Protein AF-A0AA41DRS5-F1 (afdb_monomer_lite)

Secondary structure (DSSP, 8-state):
------------------SSHHHHHHHHHHHHHHHHHHTSPP---HHHHHHHHHHHHHHHHHTTS-HHHHHHHHHHHHHHHHHH---HHHHHHHHHHHHHHHHHHTT-TTPPPHHHHHHHHHHHHHHHGGGTPPP----S--

Structure (mmCIF, N/CA/C/O backbone):
data_AF-A0AA41DRS5-F1
#
_entry.id   AF-A0AA41DRS5-F1
#
loop_
_atom_site.group_PDB
_atom_site.id
_atom_site.type_symbol
_atom_site.label_atom_id
_atom_site.label_alt_id
_atom_site.label_comp_id
_atom_site.label_asym_id
_atom_site.label_entity_id
_atom_site.label_seq_id
_atom_site.pdbx_PDB_ins_code
_atom_site.Cartn_x
_atom_site.Cartn_y
_atom_site.Cartn_z
_atom_site.occupancy
_atom_site.B_iso_or_equiv
_atom_site.auth_seq_id
_atom_site.auth_comp_id
_atom_site.auth_asym_id
_atom_site.auth_atom_id
_atom_site.pdbx_PDB_model_num
ATOM 1 N N . MET A 1 1 ? 96.024 -4.939 -42.850 1.00 44.34 1 MET A N 1
ATOM 2 C CA . MET A 1 1 ? 95.623 -4.493 -41.503 1.00 44.34 1 MET A CA 1
ATOM 3 C C . MET A 1 1 ? 94.930 -3.164 -41.690 1.00 44.34 1 MET A C 1
ATOM 5 O O . MET A 1 1 ? 95.529 -2.324 -42.338 1.00 44.34 1 MET A O 1
ATOM 9 N N . ASP A 1 2 ? 93.652 -3.075 -41.318 1.00 39.84 2 ASP A N 1
ATOM 10 C CA . ASP A 1 2 ? 93.024 -1.937 -40.624 1.00 39.84 2 ASP A CA 1
ATOM 11 C C . ASP A 1 2 ? 91.495 -2.101 -40.606 1.00 39.84 2 ASP A C 1
ATOM 13 O O . ASP A 1 2 ? 90.881 -2.693 -41.492 1.00 39.84 2 ASP A O 1
ATOM 17 N N . THR A 1 3 ? 90.928 -1.697 -39.476 1.00 41.34 3 THR A N 1
ATOM 18 C CA . THR A 1 3 ? 89.661 -2.106 -38.855 1.00 41.34 3 THR A CA 1
ATOM 19 C C . THR A 1 3 ? 88.416 -1.314 -39.300 1.00 41.34 3 THR A C 1
ATOM 21 O O . THR A 1 3 ? 88.515 -0.211 -39.821 1.00 41.34 3 THR A O 1
ATOM 24 N N . ALA A 1 4 ? 87.236 -1.904 -39.050 1.00 44.78 4 ALA A N 1
ATOM 25 C CA . ALA A 1 4 ? 85.867 -1.463 -39.388 1.00 44.78 4 ALA A CA 1
ATOM 26 C C . ALA A 1 4 ? 85.415 -0.101 -38.775 1.00 44.78 4 ALA A C 1
ATOM 28 O O . ALA A 1 4 ? 86.123 0.445 -37.931 1.00 44.78 4 ALA A O 1
ATOM 29 N N . PRO A 1 5 ? 84.207 0.427 -39.110 1.00 44.94 5 PRO A N 1
ATOM 30 C CA . PRO A 1 5 ? 83.005 -0.064 -38.419 1.00 44.94 5 PRO A CA 1
ATOM 31 C C . PRO A 1 5 ? 81.741 -0.230 -39.287 1.00 44.94 5 PRO A C 1
ATOM 33 O O . PRO A 1 5 ? 81.459 0.515 -40.223 1.00 44.94 5 PRO A O 1
ATOM 36 N N . ALA A 1 6 ? 80.930 -1.211 -38.892 1.00 51.44 6 ALA A N 1
ATOM 37 C CA . ALA A 1 6 ? 79.580 -1.449 -39.383 1.00 51.44 6 ALA A CA 1
ATOM 38 C C . ALA A 1 6 ? 78.603 -0.391 -38.842 1.00 51.44 6 ALA A C 1
ATOM 40 O O . ALA A 1 6 ? 78.472 -0.234 -37.627 1.00 51.44 6 ALA A O 1
ATOM 41 N N . SER A 1 7 ? 77.864 0.282 -39.728 1.00 43.84 7 SER A N 1
ATOM 42 C CA . SER A 1 7 ? 76.748 1.142 -39.324 1.00 43.84 7 SER A CA 1
ATOM 43 C C . SER A 1 7 ? 75.435 0.363 -39.402 1.00 43.84 7 SER A C 1
ATOM 45 O O . SER A 1 7 ? 75.027 -0.119 -40.458 1.00 43.84 7 SER A O 1
ATOM 47 N N . LYS A 1 8 ? 74.811 0.175 -38.238 1.00 42.66 8 LYS A N 1
ATOM 48 C CA . LYS A 1 8 ? 73.597 -0.620 -38.029 1.00 42.66 8 LYS A CA 1
ATOM 49 C C . LYS A 1 8 ? 72.377 0.140 -38.555 1.00 42.66 8 LYS A C 1
ATOM 51 O O . LYS A 1 8 ? 72.034 1.196 -38.030 1.00 42.66 8 LYS A O 1
ATOM 56 N N . ALA A 1 9 ? 71.674 -0.424 -39.535 1.00 49.97 9 ALA A N 1
ATOM 57 C CA . ALA A 1 9 ? 70.337 0.037 -39.896 1.00 49.97 9 ALA A CA 1
ATOM 58 C C . ALA A 1 9 ? 69.364 -0.284 -38.747 1.00 49.97 9 ALA A C 1
ATOM 60 O O . ALA A 1 9 ? 69.111 -1.448 -38.437 1.00 49.97 9 ALA A O 1
ATOM 61 N N . ALA A 1 10 ? 68.837 0.745 -38.086 1.00 55.62 10 ALA A N 1
ATOM 62 C CA . ALA A 1 10 ? 67.839 0.574 -37.036 1.00 55.62 10 ALA A CA 1
ATOM 63 C C . ALA A 1 10 ? 66.462 0.239 -37.650 1.00 55.62 10 ALA A C 1
ATOM 65 O O . ALA A 1 10 ? 65.991 0.982 -38.519 1.00 55.62 10 ALA A O 1
ATOM 66 N N . PRO A 1 11 ? 65.763 -0.821 -37.202 1.00 48.53 11 PRO A N 1
ATOM 67 C CA . PRO A 1 11 ? 64.403 -1.080 -37.648 1.00 48.53 11 PRO A CA 1
ATOM 68 C C . PRO A 1 11 ? 63.444 -0.094 -36.971 1.00 48.53 11 PRO A C 1
ATOM 70 O O . PRO A 1 11 ? 63.299 -0.071 -35.747 1.00 48.53 11 PRO A O 1
ATOM 73 N N . ARG A 1 12 ? 62.748 0.720 -37.771 1.00 57.53 12 ARG A N 1
ATOM 74 C CA . ARG A 1 12 ? 61.656 1.576 -37.289 1.00 57.53 12 ARG A CA 1
ATOM 75 C C . ARG A 1 12 ? 60.470 0.698 -36.870 1.00 57.53 12 ARG A C 1
ATOM 77 O O . ARG A 1 12 ? 59.616 0.371 -37.690 1.00 57.53 12 ARG A O 1
ATOM 84 N N . ARG A 1 13 ? 60.401 0.323 -35.589 1.00 57.72 13 ARG A N 1
ATOM 85 C CA . ARG A 1 13 ? 59.190 -0.250 -34.980 1.00 57.72 13 ARG A CA 1
ATOM 86 C C . ARG A 1 13 ? 58.112 0.833 -34.924 1.00 5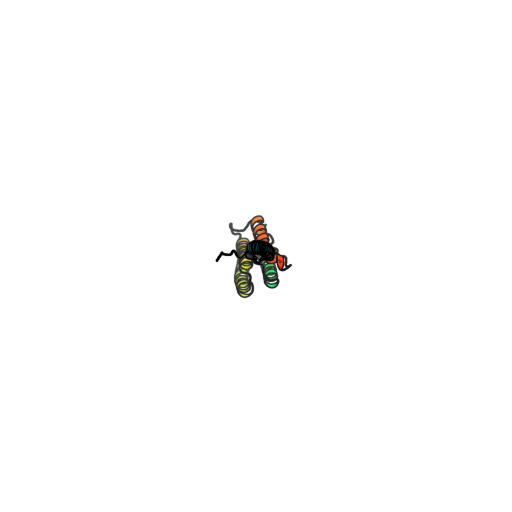7.72 13 ARG A C 1
ATOM 88 O O . ARG A 1 13 ? 58.162 1.725 -34.084 1.00 57.72 13 ARG A O 1
ATOM 95 N N . ARG A 1 14 ? 57.137 0.758 -35.831 1.00 56.88 14 ARG A N 1
ATOM 96 C CA . ARG A 1 14 ? 55.886 1.518 -35.722 1.00 56.88 14 ARG A CA 1
ATOM 97 C C . ARG A 1 14 ? 55.084 0.911 -34.573 1.00 56.88 14 ARG A C 1
ATOM 99 O O . ARG A 1 14 ? 54.560 -0.191 -34.702 1.00 56.88 14 ARG A O 1
ATOM 106 N N . ILE A 1 15 ? 55.054 1.595 -33.434 1.00 55.94 15 ILE A N 1
ATOM 107 C CA . ILE A 1 15 ? 54.216 1.209 -32.301 1.00 55.94 15 ILE A CA 1
ATOM 108 C C . ILE A 1 15 ? 52.772 1.545 -32.685 1.00 55.94 15 ILE A C 1
ATOM 110 O O . ILE A 1 15 ? 52.412 2.713 -32.815 1.00 55.94 15 ILE A O 1
ATOM 114 N N . LEU A 1 16 ? 51.961 0.513 -32.906 1.00 56.75 16 LEU A N 1
ATOM 115 C CA . LEU A 1 16 ? 50.508 0.623 -33.006 1.00 56.75 16 LEU A CA 1
ATOM 116 C C . LEU A 1 16 ? 49.954 0.952 -31.611 1.00 56.75 16 LEU A C 1
ATOM 118 O O . LEU A 1 16 ? 49.588 0.061 -30.852 1.00 56.75 16 LEU A O 1
ATOM 122 N N . VAL A 1 17 ? 49.922 2.237 -31.258 1.00 56.31 17 VAL A N 1
ATOM 123 C CA . VAL A 1 17 ? 49.125 2.745 -30.133 1.00 56.31 17 VAL A CA 1
ATOM 124 C C . VAL A 1 17 ? 47.805 3.226 -30.724 1.00 56.31 17 VAL A C 1
ATOM 126 O O . VAL A 1 17 ? 47.712 4.361 -31.175 1.00 56.31 17 VAL A O 1
ATOM 129 N N . GLY A 1 18 ? 46.810 2.343 -30.822 1.00 54.47 18 GLY A N 1
ATOM 130 C CA . GLY A 1 18 ? 45.565 2.674 -31.528 1.00 54.47 18 GLY A CA 1
ATOM 131 C C . GLY A 1 18 ? 44.257 2.213 -30.892 1.00 54.47 18 GLY A C 1
ATOM 132 O O . GLY A 1 18 ? 43.207 2.635 -31.356 1.00 54.47 18 GLY A O 1
ATOM 133 N N . THR A 1 19 ? 44.264 1.389 -29.840 1.00 54.34 19 THR A N 1
ATOM 134 C CA . THR A 1 19 ? 43.039 0.634 -29.487 1.00 54.34 19 THR A CA 1
ATOM 135 C C . THR A 1 19 ? 42.744 0.524 -27.991 1.00 54.34 19 THR A C 1
ATOM 137 O O . THR A 1 19 ? 42.134 -0.444 -27.557 1.00 54.34 19 THR A O 1
ATOM 140 N N . VAL A 1 20 ? 43.166 1.497 -27.176 1.00 53.66 20 VAL A N 1
ATOM 141 C CA . VAL A 1 20 ? 42.911 1.474 -25.714 1.00 53.66 20 VAL A CA 1
ATOM 142 C C . VAL A 1 20 ? 41.941 2.574 -25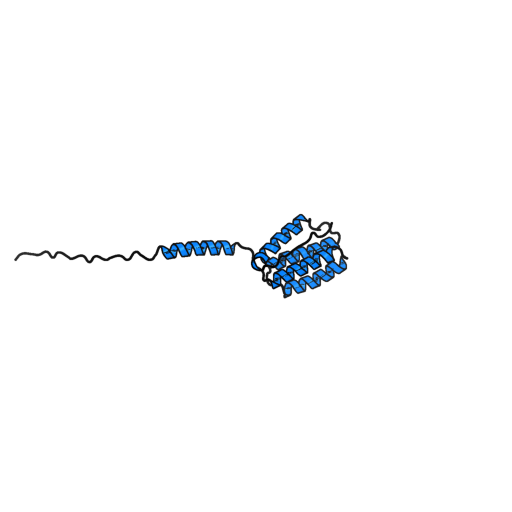.254 1.00 53.66 20 VAL A C 1
ATOM 144 O O . VAL A 1 20 ? 41.295 2.441 -24.221 1.00 53.66 20 VAL A O 1
ATOM 147 N N . LEU A 1 21 ? 41.760 3.647 -26.030 1.00 53.09 21 LEU A N 1
ATOM 148 C CA . LEU A 1 21 ? 40.909 4.777 -25.624 1.00 53.09 21 LEU A CA 1
ATOM 149 C C . LEU A 1 21 ? 39.400 4.518 -25.785 1.00 53.09 21 LEU A C 1
ATOM 151 O O . LEU A 1 21 ? 38.607 5.064 -25.022 1.00 53.09 21 LEU A O 1
ATOM 155 N N . THR A 1 22 ? 38.982 3.666 -26.725 1.00 51.09 22 THR A N 1
ATOM 156 C CA . THR A 1 22 ? 37.553 3.388 -26.962 1.00 51.09 22 THR A CA 1
ATOM 157 C C . THR A 1 22 ? 36.939 2.468 -25.904 1.00 51.09 22 THR A C 1
ATOM 159 O O . THR A 1 22 ? 35.785 2.659 -25.524 1.00 51.09 22 THR A O 1
ATOM 162 N N . THR A 1 23 ? 37.704 1.516 -25.363 1.00 54.28 23 THR A N 1
ATOM 163 C CA . THR A 1 23 ? 37.236 0.617 -24.295 1.00 54.28 23 THR A CA 1
ATOM 164 C C . THR A 1 23 ? 37.093 1.332 -22.953 1.00 54.28 23 THR A C 1
ATOM 166 O O . THR A 1 23 ? 36.156 1.041 -22.216 1.00 54.28 23 THR A O 1
ATOM 169 N N . ALA A 1 24 ? 37.954 2.310 -22.653 1.00 56.47 24 ALA A N 1
ATOM 170 C CA . ALA A 1 24 ? 37.881 3.085 -21.413 1.00 56.47 24 ALA A CA 1
ATOM 171 C C . ALA A 1 24 ? 36.608 3.951 -21.323 1.00 56.47 24 ALA A C 1
ATOM 173 O O . ALA A 1 24 ? 35.971 4.001 -20.271 1.00 56.47 24 ALA A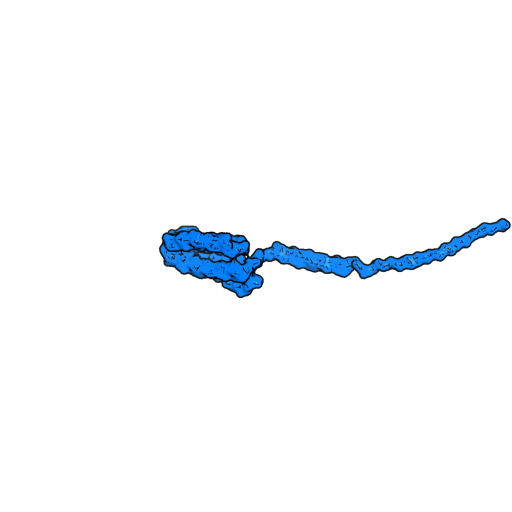 O 1
ATOM 174 N N . LEU A 1 25 ? 36.194 4.583 -22.429 1.00 53.34 25 LEU A N 1
ATOM 175 C CA . LEU A 1 25 ? 34.953 5.369 -22.486 1.00 53.34 25 LEU A CA 1
ATOM 176 C C . LEU A 1 25 ? 33.702 4.482 -22.378 1.00 53.34 25 LEU A C 1
ATOM 178 O O . LEU A 1 25 ? 32.772 4.825 -21.650 1.00 53.34 25 LEU A O 1
ATOM 182 N N . ALA A 1 26 ? 33.697 3.318 -23.038 1.00 56.31 26 ALA A N 1
ATOM 183 C CA . ALA A 1 26 ? 32.608 2.347 -22.916 1.00 56.31 26 ALA A CA 1
ATOM 184 C C . ALA A 1 26 ? 32.505 1.767 -21.491 1.00 56.31 26 ALA A C 1
ATOM 186 O O . ALA A 1 26 ? 31.404 1.624 -20.962 1.00 56.31 26 ALA A O 1
ATOM 187 N N . ALA A 1 27 ? 33.642 1.492 -20.841 1.00 58.69 27 ALA A N 1
ATOM 188 C CA . ALA A 1 27 ? 33.686 1.008 -19.462 1.00 58.69 27 ALA A CA 1
ATOM 189 C C . ALA A 1 27 ? 33.198 2.064 -18.456 1.00 58.69 27 ALA A C 1
ATOM 191 O O . ALA A 1 27 ? 32.428 1.735 -17.556 1.00 58.69 27 ALA A O 1
ATOM 192 N N . ALA A 1 28 ? 33.583 3.333 -18.625 1.00 61.53 28 ALA A N 1
ATOM 193 C CA . ALA A 1 28 ? 33.115 4.424 -17.769 1.00 61.53 28 ALA A CA 1
ATOM 194 C C . ALA A 1 28 ? 31.602 4.671 -17.918 1.00 61.53 28 ALA A C 1
ATOM 196 O O . ALA A 1 28 ? 30.901 4.817 -16.916 1.00 61.53 28 ALA A O 1
ATOM 197 N N . ALA A 1 29 ? 31.081 4.651 -19.151 1.00 61.66 29 ALA A N 1
ATOM 198 C CA . ALA A 1 29 ? 29.645 4.771 -19.404 1.00 61.66 29 ALA A CA 1
ATOM 199 C C . ALA A 1 29 ? 28.857 3.578 -18.827 1.00 61.66 29 ALA A C 1
ATOM 201 O O . ALA A 1 29 ? 27.821 3.773 -18.191 1.00 61.66 29 ALA A O 1
ATOM 202 N N . GLY A 1 30 ? 29.375 2.354 -18.979 1.00 65.81 30 GLY A N 1
ATOM 203 C CA . GLY A 1 30 ? 28.781 1.145 -18.402 1.00 65.81 30 GLY A CA 1
ATOM 204 C C . GLY A 1 30 ? 28.771 1.149 -16.871 1.00 65.81 30 GLY A C 1
ATOM 205 O O . GLY A 1 30 ? 27.760 0.794 -16.270 1.00 65.81 30 GLY A O 1
ATOM 206 N N . ALA A 1 31 ? 29.849 1.614 -16.232 1.00 71.06 31 ALA A N 1
ATOM 207 C CA . ALA A 1 31 ? 29.929 1.737 -14.776 1.00 71.06 31 ALA A CA 1
ATOM 208 C C . ALA A 1 31 ? 28.948 2.786 -14.227 1.00 71.06 31 ALA A C 1
ATOM 210 O O . ALA A 1 31 ? 28.274 2.532 -13.230 1.00 71.06 31 ALA A O 1
ATOM 211 N N . GLY A 1 32 ? 28.820 3.936 -14.900 1.00 72.31 32 GLY A N 1
ATOM 212 C CA . GLY A 1 32 ? 27.841 4.964 -14.538 1.00 72.31 32 GLY A CA 1
ATOM 213 C C . GLY A 1 32 ? 26.396 4.476 -14.679 1.00 72.31 32 GLY A C 1
ATOM 214 O O . GLY A 1 32 ? 25.583 4.692 -13.781 1.00 72.31 32 GLY A O 1
ATOM 215 N N . TYR A 1 33 ? 26.088 3.762 -15.765 1.00 71.81 33 TYR A N 1
ATOM 216 C CA . TYR A 1 33 ? 24.764 3.177 -15.993 1.00 71.81 33 TYR A CA 1
ATOM 217 C C . TYR A 1 33 ? 24.423 2.091 -14.965 1.00 71.81 33 TYR A C 1
ATOM 219 O O . TYR A 1 33 ? 23.343 2.116 -14.379 1.00 71.81 33 TYR A O 1
ATOM 227 N N . TRP A 1 34 ? 25.359 1.179 -14.687 1.00 75.88 34 TRP A N 1
ATOM 228 C CA . TRP A 1 34 ? 25.172 0.131 -13.684 1.00 75.88 34 TRP A CA 1
ATOM 229 C C . TRP A 1 34 ? 24.988 0.708 -12.276 1.00 75.88 34 TRP A C 1
ATOM 231 O O . TRP A 1 34 ? 24.123 0.246 -11.533 1.00 75.88 34 TRP A O 1
ATOM 241 N N . TRP A 1 35 ? 25.749 1.747 -11.915 1.00 72.62 35 TRP A N 1
ATOM 242 C CA . TRP A 1 35 ? 25.591 2.436 -10.632 1.00 72.62 35 TRP A CA 1
ATOM 243 C C . TRP A 1 35 ? 24.227 3.124 -10.509 1.00 72.62 35 TRP A C 1
ATOM 245 O O . TRP A 1 35 ? 23.567 3.006 -9.477 1.00 72.62 35 TRP A O 1
ATOM 255 N N . TYR A 1 36 ? 23.776 3.791 -11.575 1.00 75.56 36 TYR A N 1
ATOM 256 C CA . TYR A 1 36 ? 22.447 4.394 -11.632 1.00 75.56 36 TYR A CA 1
ATOM 257 C C . TYR A 1 36 ? 21.340 3.343 -11.478 1.00 75.56 36 TYR A C 1
ATOM 259 O O . TYR A 1 36 ? 20.466 3.512 -10.632 1.00 75.56 36 TYR A O 1
ATOM 267 N N . GLU A 1 37 ? 21.396 2.238 -12.230 1.00 70.56 37 GLU A N 1
ATOM 268 C CA . GLU A 1 37 ? 20.401 1.163 -12.129 1.00 70.56 37 GLU A CA 1
ATOM 269 C C . GLU A 1 37 ? 20.408 0.472 -10.762 1.00 70.56 37 GLU A C 1
ATOM 271 O O . GLU A 1 37 ? 19.342 0.165 -10.234 1.00 70.56 37 GLU A O 1
ATOM 276 N N . SER A 1 38 ? 21.583 0.284 -10.157 1.00 70.00 38 SER A N 1
ATOM 277 C CA . SER A 1 38 ? 21.717 -0.345 -8.836 1.00 70.00 38 SER A CA 1
ATOM 278 C C . SER A 1 38 ? 21.101 0.494 -7.710 1.00 70.00 38 SER A C 1
ATOM 280 O O . SER A 1 38 ? 20.744 -0.047 -6.665 1.00 70.00 38 SER A O 1
ATOM 282 N N . GLY A 1 39 ? 20.972 1.811 -7.906 1.00 71.50 39 GLY A N 1
ATOM 283 C CA . GLY A 1 39 ? 20.322 2.722 -6.962 1.00 71.50 39 GLY A CA 1
ATOM 284 C C . GLY A 1 39 ? 18.802 2.825 -7.125 1.00 71.50 39 GLY A C 1
ATOM 285 O O . GLY A 1 39 ? 18.147 3.458 -6.292 1.00 71.50 39 GLY A O 1
ATOM 286 N N . LEU A 1 40 ? 18.224 2.243 -8.181 1.00 74.75 40 LEU A N 1
ATOM 287 C CA . LEU A 1 40 ? 16.785 2.307 -8.418 1.00 74.75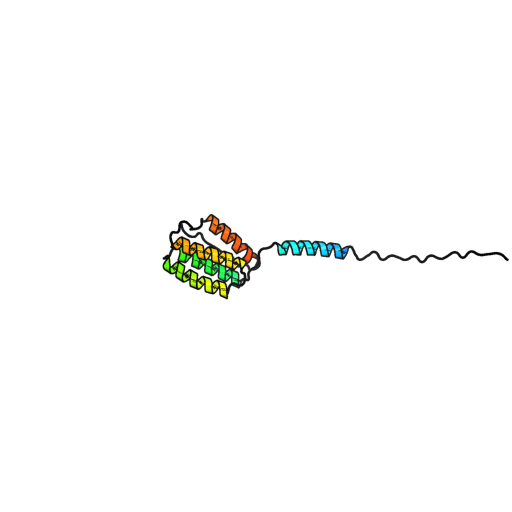 40 LEU A CA 1
ATOM 288 C C . LEU A 1 40 ? 16.028 1.300 -7.536 1.00 74.75 40 LEU A C 1
ATOM 290 O O . LEU A 1 40 ? 16.523 0.206 -7.259 1.00 74.75 40 LEU A O 1
ATOM 294 N N . PRO A 1 41 ? 14.802 1.635 -7.096 1.00 79.12 41 PRO A N 1
ATOM 295 C CA . PRO A 1 41 ? 13.917 0.678 -6.442 1.00 79.12 41 PRO A CA 1
ATOM 296 C C . PRO A 1 41 ? 13.709 -0.572 -7.301 1.00 79.12 41 PRO A C 1
ATOM 298 O O . PRO A 1 41 ? 13.696 -0.490 -8.531 1.00 79.12 41 PRO A O 1
ATOM 301 N N . SER A 1 42 ? 13.495 -1.722 -6.654 1.00 87.00 42 SER A N 1
ATOM 302 C CA . SER A 1 42 ? 13.114 -2.943 -7.368 1.00 87.00 42 SER A CA 1
ATOM 303 C C . SER A 1 42 ? 11.901 -2.674 -8.254 1.00 87.00 42 SER A C 1
ATOM 305 O O . SER A 1 42 ? 10.990 -1.942 -7.865 1.00 87.00 42 SER A O 1
ATOM 307 N N . GLN A 1 43 ? 11.895 -3.240 -9.456 1.00 94.00 43 GLN A N 1
ATOM 308 C CA . GLN A 1 43 ? 10.796 -3.049 -10.390 1.00 94.00 43 GLN A CA 1
ATOM 309 C C . GLN A 1 43 ? 9.915 -4.291 -10.392 1.00 94.00 43 GLN A C 1
ATOM 311 O O . GLN A 1 43 ? 10.297 -5.340 -10.906 1.00 94.00 43 GLN A O 1
ATOM 316 N N . ALA A 1 44 ? 8.732 -4.137 -9.810 1.00 96.19 44 ALA A N 1
ATOM 317 C CA . ALA A 1 44 ? 7.739 -5.183 -9.688 1.00 96.19 44 ALA A CA 1
ATOM 318 C C . ALA A 1 44 ? 7.102 -5.508 -11.047 1.00 96.19 44 ALA A C 1
ATOM 320 O O . ALA A 1 44 ? 7.027 -4.670 -11.954 1.00 96.19 44 ALA A O 1
ATOM 321 N N . SER A 1 45 ? 6.613 -6.741 -11.186 1.00 97.38 45 SER A N 1
ATOM 322 C CA . SER A 1 45 ? 5.890 -7.156 -12.387 1.00 97.38 45 SER A CA 1
ATOM 323 C C . SER A 1 45 ? 4.531 -6.451 -12.493 1.00 97.38 45 SER A C 1
ATOM 325 O O . SER A 1 45 ? 3.946 -6.031 -11.494 1.00 97.38 45 SER A O 1
ATOM 327 N N . ALA A 1 46 ? 3.956 -6.385 -13.699 1.00 97.94 46 ALA A N 1
ATOM 328 C CA . ALA A 1 46 ? 2.590 -5.878 -13.871 1.00 97.94 46 ALA A CA 1
ATOM 329 C C . ALA A 1 46 ? 1.557 -6.690 -13.063 1.00 97.94 46 ALA A C 1
ATOM 331 O O . ALA A 1 46 ? 0.563 -6.134 -12.598 1.00 97.94 46 ALA A O 1
ATOM 332 N N . ALA A 1 47 ? 1.795 -7.991 -12.860 1.00 98.19 47 ALA A N 1
ATOM 333 C CA . ALA A 1 47 ? 0.949 -8.835 -12.021 1.00 98.19 47 ALA A CA 1
ATOM 334 C C . ALA A 1 47 ? 1.032 -8.435 -10.539 1.00 98.19 47 ALA A C 1
ATOM 336 O O . ALA A 1 47 ? -0.008 -8.291 -9.897 1.00 98.19 47 ALA A O 1
ATOM 337 N N . ASP A 1 48 ? 2.239 -8.189 -10.020 1.00 98.31 48 ASP A N 1
ATOM 338 C CA . ASP A 1 48 ? 2.443 -7.718 -8.645 1.00 98.31 48 ASP A CA 1
ATOM 339 C C . ASP A 1 48 ? 1.814 -6.339 -8.426 1.00 98.31 48 ASP A C 1
ATOM 341 O O . ASP A 1 48 ? 1.145 -6.119 -7.422 1.00 98.31 48 ASP A O 1
ATOM 345 N N . CYS A 1 49 ? 1.961 -5.422 -9.384 1.00 98.50 49 CYS A N 1
ATOM 346 C CA . CYS A 1 49 ? 1.381 -4.085 -9.283 1.00 98.50 49 CYS A CA 1
ATOM 347 C C . CYS A 1 49 ? -0.150 -4.094 -9.361 1.00 98.50 49 CYS A C 1
ATOM 349 O O . CYS A 1 49 ? -0.802 -3.372 -8.612 1.00 98.50 49 CYS A O 1
ATOM 351 N N . ARG A 1 50 ? -0.757 -4.953 -10.193 1.00 98.62 50 ARG A N 1
ATOM 352 C CA . ARG A 1 50 ? -2.222 -5.145 -10.200 1.00 98.62 50 ARG A CA 1
ATOM 353 C C . ARG A 1 50 ? -2.717 -5.789 -8.912 1.00 98.62 50 ARG A C 1
ATOM 355 O O . ARG A 1 50 ? -3.788 -5.445 -8.422 1.00 98.62 50 ARG A O 1
ATOM 362 N N . LEU A 1 51 ? -1.945 -6.730 -8.369 1.00 98.62 51 LEU A N 1
ATOM 363 C CA . LEU A 1 51 ? -2.219 -7.329 -7.071 1.00 98.62 51 LEU A CA 1
ATOM 364 C C . LEU A 1 51 ? -2.176 -6.269 -5.964 1.00 98.62 51 LEU A C 1
ATOM 366 O O . LEU A 1 51 ? -3.110 -6.204 -5.175 1.00 98.62 51 LEU A O 1
ATOM 370 N N . ALA A 1 52 ? -1.148 -5.421 -5.949 1.00 98.56 52 ALA A N 1
ATOM 371 C CA . ALA A 1 52 ? -1.032 -4.303 -5.020 1.00 98.56 52 ALA A CA 1
ATOM 372 C C . ALA A 1 52 ? -2.212 -3.333 -5.151 1.00 98.56 52 ALA A C 1
ATOM 374 O O . ALA A 1 52 ? -2.844 -3.031 -4.149 1.00 98.56 52 ALA A O 1
ATOM 375 N N . GLN A 1 53 ? -2.561 -2.919 -6.374 1.00 98.56 53 GLN A N 1
ATOM 376 C CA . GLN A 1 53 ? -3.704 -2.040 -6.625 1.00 98.56 53 GLN A CA 1
ATOM 377 C C . GLN A 1 53 ? -5.012 -2.625 -6.084 1.00 98.56 53 GLN A C 1
ATOM 379 O O . GLN A 1 53 ? -5.780 -1.916 -5.441 1.00 98.56 53 GLN A O 1
ATOM 384 N N . ARG A 1 54 ? -5.268 -3.916 -6.332 1.00 98.50 54 ARG A N 1
ATOM 385 C CA . ARG A 1 54 ? -6.480 -4.575 -5.837 1.00 98.50 54 ARG A CA 1
ATOM 386 C C . ARG A 1 54 ? -6.515 -4.600 -4.309 1.00 98.50 54 ARG A C 1
ATOM 388 O O . ARG A 1 54 ? -7.504 -4.173 -3.733 1.00 98.50 54 ARG A O 1
ATOM 395 N N . ILE A 1 55 ? -5.426 -5.038 -3.674 1.00 98.50 55 ILE A N 1
ATOM 396 C CA . ILE A 1 55 ? -5.329 -5.076 -2.210 1.00 98.50 55 ILE A CA 1
ATOM 397 C C . ILE A 1 55 ? -5.517 -3.676 -1.621 1.00 98.50 55 ILE A C 1
ATOM 399 O O . ILE A 1 55 ? -6.211 -3.526 -0.627 1.00 98.50 55 ILE A O 1
ATOM 403 N N . SER A 1 56 ? -4.927 -2.643 -2.226 1.00 98.38 56 SER A N 1
ATOM 404 C CA . SER A 1 56 ? -5.084 -1.267 -1.755 1.00 98.38 56 SER A CA 1
ATOM 405 C C . SER A 1 56 ? -6.512 -0.735 -1.917 1.00 98.38 56 SER A C 1
ATOM 407 O O . SER A 1 56 ? -6.970 0.007 -1.055 1.00 98.38 56 SER A O 1
ATOM 409 N N . ALA A 1 57 ? -7.233 -1.120 -2.971 1.00 98.12 57 ALA A N 1
ATOM 410 C CA . ALA A 1 57 ? -8.646 -0.773 -3.105 1.00 98.12 57 ALA A CA 1
ATOM 411 C C . ALA A 1 57 ? -9.494 -1.452 -2.014 1.00 98.12 57 ALA A C 1
ATOM 413 O O . ALA A 1 57 ? -10.215 -0.770 -1.293 1.00 98.12 57 ALA A O 1
ATOM 414 N N . GLU A 1 58 ? -9.324 -2.763 -1.825 1.00 98.12 58 GLU A N 1
ATOM 415 C CA . GLU A 1 58 ? -10.026 -3.528 -0.783 1.00 98.12 58 GLU A CA 1
ATOM 416 C C . GLU A 1 58 ? -9.701 -2.997 0.626 1.00 98.12 58 GLU A C 1
ATOM 418 O O . GLU A 1 58 ? -10.592 -2.833 1.452 1.00 98.12 58 GLU A O 1
ATOM 423 N N . ALA A 1 59 ? -8.435 -2.655 0.888 1.00 98.00 59 ALA A N 1
ATOM 424 C CA . ALA A 1 59 ? -7.983 -2.081 2.155 1.00 98.00 59 ALA A CA 1
ATOM 425 C C . ALA A 1 59 ? -8.721 -0.777 2.500 1.00 98.00 59 ALA A C 1
ATOM 427 O O . ALA A 1 59 ? -9.075 -0.549 3.655 1.00 98.00 59 ALA A O 1
ATOM 428 N N . HIS A 1 60 ? -8.953 0.083 1.505 1.00 97.56 60 HIS A N 1
ATOM 429 C CA . HIS A 1 60 ? -9.698 1.323 1.702 1.00 97.56 60 HIS A CA 1
ATOM 430 C C . HIS A 1 60 ? -11.162 1.053 2.067 1.00 97.56 60 HIS A C 1
ATOM 432 O O . HIS A 1 60 ? -11.695 1.701 2.965 1.00 97.56 60 HIS A O 1
ATOM 438 N N . GLU A 1 61 ? -11.790 0.069 1.421 1.00 96.75 61 GLU A N 1
ATOM 439 C CA . GLU A 1 61 ? -13.171 -0.323 1.714 1.00 96.75 61 GLU A CA 1
ATOM 440 C C . GLU A 1 61 ? -13.302 -0.864 3.146 1.00 96.75 61 GLU A C 1
ATOM 442 O O . GLU A 1 61 ? -14.108 -0.355 3.932 1.00 96.75 61 GLU A O 1
ATOM 447 N N . VAL A 1 62 ? -12.463 -1.832 3.532 1.00 96.94 62 VAL A N 1
ATOM 448 C CA . VAL A 1 62 ? -12.550 -2.473 4.859 1.00 96.94 62 VAL A CA 1
ATOM 449 C C . VAL A 1 62 ? -12.178 -1.543 6.010 1.00 96.94 62 VAL A C 1
ATOM 451 O O . VAL A 1 62 ? -12.653 -1.747 7.122 1.00 96.94 62 VAL A O 1
ATOM 454 N N . ALA A 1 63 ? -11.378 -0.502 5.761 1.00 97.06 63 ALA A N 1
ATOM 455 C CA . ALA A 1 63 ? -11.025 0.488 6.777 1.00 97.06 63 ALA A CA 1
ATOM 456 C C . ALA A 1 63 ? -12.234 1.284 7.294 1.00 97.06 63 ALA A C 1
ATOM 458 O O . ALA A 1 63 ? -12.170 1.840 8.385 1.00 97.06 63 ALA A O 1
ATOM 459 N N . SER A 1 64 ? -13.321 1.337 6.517 1.00 95.00 64 SER A N 1
ATOM 460 C CA . SER A 1 64 ? -14.600 1.942 6.919 1.00 95.00 64 SER A CA 1
ATOM 461 C C . SER A 1 64 ? -15.601 0.936 7.505 1.00 95.00 64 SER A C 1
ATOM 463 O O . SER A 1 64 ? -16.691 1.319 7.929 1.00 95.00 64 SER A O 1
ATOM 465 N N . GLY A 1 65 ? -15.251 -0.353 7.484 1.00 93.56 65 GLY A N 1
ATOM 466 C CA . GLY A 1 65 ? -16.093 -1.453 7.934 1.00 93.56 65 GLY A CA 1
ATOM 467 C C . GLY A 1 65 ? -15.901 -1.796 9.409 1.00 93.56 65 GLY A C 1
ATOM 468 O O . GLY A 1 65 ? -15.379 -1.015 10.202 1.00 93.56 65 GLY A O 1
ATOM 469 N N . SER A 1 66 ? -16.334 -3.000 9.790 1.00 96.81 66 SER A N 1
ATOM 470 C CA . SER A 1 66 ? -16.141 -3.478 11.156 1.00 96.81 66 SER A CA 1
ATOM 471 C C . SER A 1 66 ? -14.694 -3.928 11.387 1.00 96.81 66 SER A C 1
ATOM 473 O O . SER A 1 66 ? -14.062 -4.527 10.515 1.00 96.81 66 SER A O 1
ATOM 475 N N . SER A 1 67 ? -14.191 -3.715 12.606 1.00 96.69 67 SER A N 1
ATOM 476 C CA . SER A 1 67 ? -12.880 -4.222 13.041 1.00 96.69 67 SER A CA 1
ATOM 477 C C . SER A 1 67 ? -12.705 -5.724 12.763 1.00 96.69 67 SER A C 1
ATOM 479 O O . SER A 1 67 ? -11.649 -6.160 12.304 1.00 96.69 67 SER A O 1
ATOM 481 N N . ARG A 1 68 ? -13.762 -6.520 12.975 1.00 97.44 68 ARG A N 1
ATOM 482 C CA . ARG A 1 68 ? -13.730 -7.967 12.738 1.00 97.44 68 ARG A CA 1
ATOM 483 C C . ARG A 1 68 ? -13.526 -8.299 11.260 1.00 97.44 68 ARG A C 1
ATOM 485 O O . ARG A 1 68 ? -12.659 -9.112 10.949 1.00 97.44 68 ARG A O 1
ATOM 492 N N . ASP A 1 69 ? -14.289 -7.663 10.374 1.00 97.12 69 ASP A N 1
ATOM 493 C CA . ASP A 1 69 ? -14.189 -7.912 8.933 1.00 97.12 69 ASP A CA 1
ATOM 494 C C . ASP A 1 69 ? -12.817 -7.482 8.400 1.00 97.12 69 ASP A C 1
ATOM 496 O O . ASP A 1 69 ? -12.213 -8.193 7.599 1.00 97.12 69 ASP A O 1
ATOM 500 N N . ALA A 1 70 ? -12.277 -6.363 8.900 1.00 97.94 70 ALA A N 1
ATOM 501 C CA . ALA A 1 70 ? -10.937 -5.906 8.548 1.00 97.94 70 ALA A CA 1
ATOM 502 C C . ALA A 1 70 ? -9.850 -6.908 8.980 1.00 97.94 70 ALA A C 1
ATOM 504 O O . ALA A 1 70 ? -8.904 -7.165 8.233 1.00 97.94 70 ALA A O 1
ATOM 505 N N . GLU A 1 71 ? -9.974 -7.514 10.162 1.00 98.06 71 GLU A N 1
ATOM 506 C CA . GLU A 1 71 ? -9.042 -8.545 10.623 1.00 98.06 71 GLU A CA 1
ATOM 507 C C . GLU A 1 71 ? -9.126 -9.848 9.817 1.00 98.06 71 GLU A C 1
ATOM 509 O O . GLU A 1 71 ? -8.087 -10.443 9.505 1.00 98.06 71 GLU A O 1
ATOM 514 N N . ASP A 1 72 ? -10.340 -10.308 9.496 1.00 97.94 72 ASP A N 1
ATOM 515 C CA . ASP A 1 72 ? -10.562 -11.483 8.646 1.00 97.94 72 ASP A CA 1
ATOM 516 C C . ASP A 1 72 ? -9.963 -11.248 7.252 1.00 97.94 72 ASP A C 1
ATOM 518 O O . ASP A 1 72 ? -9.113 -12.024 6.798 1.00 97.94 72 ASP A O 1
ATOM 522 N N . TRP A 1 73 ? -10.280 -10.103 6.642 1.00 98.25 73 TRP A N 1
ATOM 523 C CA . TRP A 1 73 ? -9.698 -9.673 5.373 1.00 98.25 73 TRP A CA 1
ATOM 524 C C . TRP A 1 73 ? -8.167 -9.618 5.423 1.00 98.25 73 TRP A C 1
ATOM 526 O O . TRP A 1 73 ? -7.497 -10.106 4.509 1.00 98.25 73 TRP A O 1
ATOM 536 N N . ALA A 1 74 ? -7.571 -9.076 6.489 1.00 97.69 74 ALA A N 1
ATOM 537 C CA . ALA A 1 74 ? -6.119 -8.955 6.590 1.00 97.69 74 ALA A CA 1
ATOM 538 C C . ALA A 1 74 ? -5.422 -10.325 6.641 1.00 97.69 74 ALA A C 1
ATOM 540 O O . ALA A 1 74 ? -4.349 -10.496 6.053 1.00 97.69 74 ALA A O 1
ATOM 541 N N . ARG A 1 75 ? -6.022 -11.329 7.297 1.00 97.75 75 ARG A N 1
ATOM 542 C CA . ARG A 1 75 ? -5.487 -12.705 7.334 1.00 97.75 75 ARG A CA 1
ATOM 543 C C . ARG A 1 75 ? -5.499 -13.360 5.954 1.00 97.75 75 ARG A C 1
ATOM 545 O O . ARG A 1 75 ? -4.497 -13.963 5.541 1.00 97.75 75 ARG A O 1
ATOM 552 N N . GLU A 1 76 ? -6.611 -13.227 5.240 1.00 97.38 76 GLU A N 1
ATOM 553 C CA . GLU A 1 76 ? -6.772 -13.758 3.886 1.00 97.38 76 GLU A CA 1
ATOM 554 C C . GLU A 1 76 ? -5.807 -13.072 2.918 1.00 97.38 76 GLU A C 1
ATOM 556 O O . GLU A 1 76 ? -5.014 -13.719 2.222 1.00 97.38 76 GLU A O 1
ATOM 561 N N . THR A 1 77 ? -5.782 -11.745 2.957 1.00 97.75 77 THR A N 1
ATOM 562 C CA . THR A 1 77 ? -4.990 -10.926 2.045 1.00 97.75 77 THR A CA 1
ATOM 563 C C . THR A 1 77 ? -3.495 -11.083 2.291 1.00 97.75 77 THR A C 1
ATOM 565 O O . THR A 1 77 ? -2.731 -11.243 1.336 1.00 97.75 77 THR A O 1
ATOM 568 N N . ALA A 1 78 ? -3.056 -11.205 3.548 1.00 97.00 78 ALA A N 1
ATOM 569 C CA . ALA A 1 78 ? -1.668 -11.530 3.867 1.00 97.00 78 ALA A CA 1
ATOM 570 C C . ALA A 1 78 ? -1.230 -12.880 3.274 1.00 97.00 78 ALA A C 1
ATOM 572 O O . ALA A 1 78 ? -0.059 -13.053 2.921 1.00 97.00 78 ALA A O 1
ATOM 573 N N . THR A 1 79 ? -2.132 -13.857 3.168 1.00 97.75 79 THR A N 1
ATOM 574 C CA . THR A 1 79 ? -1.849 -15.155 2.532 1.00 97.75 79 THR A CA 1
ATOM 575 C C . THR A 1 79 ? -1.746 -15.016 1.015 1.00 97.75 79 THR A C 1
ATOM 577 O O . THR A 1 79 ? -0.790 -15.507 0.402 1.00 97.75 79 THR A O 1
ATOM 580 N N . VAL A 1 80 ? -2.674 -14.283 0.397 1.00 97.38 80 VAL A N 1
ATOM 581 C CA . VAL A 1 80 ? -2.646 -13.992 -1.044 1.00 97.38 80 VAL A CA 1
ATOM 582 C C . VAL A 1 80 ? -1.379 -13.224 -1.421 1.00 97.38 80 VAL A C 1
ATOM 584 O O . VAL A 1 80 ? -0.677 -13.614 -2.354 1.00 97.38 80 VAL A O 1
ATOM 587 N N . ARG A 1 81 ? -1.032 -12.173 -0.676 1.00 97.50 81 ARG A N 1
ATOM 588 C CA . ARG A 1 81 ? 0.169 -11.371 -0.915 1.00 97.50 81 ARG A CA 1
ATOM 589 C C . ARG A 1 81 ? 1.436 -12.208 -0.799 1.00 97.50 81 ARG A C 1
ATOM 591 O O . ARG A 1 81 ? 2.237 -12.198 -1.725 1.00 97.50 81 ARG A O 1
ATOM 598 N N . ARG A 1 82 ? 1.603 -12.978 0.282 1.00 95.75 82 ARG A N 1
ATOM 599 C CA . ARG A 1 82 ? 2.796 -13.824 0.484 1.00 95.75 82 ARG A CA 1
ATOM 600 C C . ARG A 1 82 ? 2.948 -14.916 -0.576 1.00 95.75 82 ARG A C 1
ATOM 602 O O . ARG A 1 82 ? 4.069 -15.288 -0.904 1.00 95.75 82 ARG A O 1
ATOM 609 N N . SER A 1 83 ? 1.842 -15.434 -1.108 1.00 97.38 83 SER A N 1
ATOM 610 C CA . SER A 1 83 ? 1.876 -16.499 -2.118 1.00 97.38 83 SER A CA 1
ATOM 611 C C . SER A 1 83 ? 2.036 -15.983 -3.552 1.00 97.38 83 SER A C 1
ATOM 613 O O . SER A 1 83 ? 2.652 -16.667 -4.375 1.00 97.38 83 SER A O 1
ATOM 615 N N . ARG A 1 84 ? 1.494 -14.798 -3.865 1.00 97.31 84 ARG A N 1
ATOM 616 C CA . ARG A 1 84 ? 1.403 -14.289 -5.243 1.00 97.31 84 ARG A CA 1
ATOM 617 C C . ARG A 1 84 ? 2.294 -13.088 -5.540 1.00 97.31 84 ARG A C 1
ATOM 619 O O . ARG A 1 84 ? 2.710 -12.968 -6.686 1.00 97.31 84 ARG A O 1
ATOM 626 N N . MET A 1 85 ? 2.591 -12.233 -4.560 1.00 97.69 85 MET A N 1
ATOM 627 C CA . MET A 1 85 ? 3.425 -11.050 -4.776 1.00 97.69 85 MET A CA 1
ATOM 628 C C . MET A 1 85 ? 4.904 -11.424 -4.720 1.00 97.69 85 MET A C 1
ATOM 630 O O . MET A 1 85 ? 5.404 -11.834 -3.673 1.00 97.69 85 MET A O 1
ATOM 634 N N . ARG A 1 86 ? 5.602 -11.309 -5.851 1.00 97.12 86 ARG A N 1
ATOM 635 C CA . ARG A 1 86 ? 7.018 -11.694 -5.963 1.00 97.12 86 ARG A CA 1
ATOM 636 C C . ARG A 1 86 ? 7.962 -10.577 -5.553 1.00 97.12 86 ARG A C 1
ATOM 638 O O . ARG A 1 86 ? 8.991 -10.856 -4.942 1.00 97.12 86 ARG A O 1
ATOM 645 N N . ASP A 1 87 ? 7.606 -9.329 -5.837 1.00 97.00 87 ASP A N 1
ATOM 646 C CA . ASP A 1 87 ? 8.373 -8.187 -5.352 1.00 97.00 87 ASP A CA 1
ATOM 647 C C . ASP A 1 87 ? 8.142 -7.979 -3.845 1.00 97.00 87 ASP A C 1
ATOM 649 O O . ASP A 1 87 ? 7.086 -7.521 -3.401 1.00 97.00 87 ASP A O 1
ATOM 653 N N . GLY A 1 88 ? 9.148 -8.335 -3.044 1.00 94.44 88 GLY A N 1
ATOM 654 C CA . GLY A 1 88 ? 9.086 -8.227 -1.588 1.00 94.44 88 GLY A CA 1
ATOM 655 C C . GLY A 1 88 ? 9.079 -6.787 -1.068 1.00 94.44 88 GLY A C 1
ATOM 656 O O . GLY A 1 88 ? 8.512 -6.537 -0.004 1.00 94.44 88 GLY A O 1
ATOM 657 N N . TYR A 1 89 ? 9.653 -5.828 -1.802 1.00 95.75 89 TYR A N 1
ATOM 658 C CA . TYR A 1 89 ? 9.655 -4.426 -1.386 1.00 95.75 89 TYR A CA 1
ATOM 659 C C . TYR A 1 89 ? 8.279 -3.795 -1.591 1.00 95.75 89 TYR A C 1
ATOM 661 O O . TYR A 1 89 ? 7.764 -3.162 -0.667 1.00 95.75 89 TYR A O 1
ATOM 669 N N . LEU A 1 90 ? 7.643 -4.033 -2.742 1.00 97.88 90 LEU A N 1
ATOM 670 C CA . LEU A 1 90 ? 6.241 -3.688 -2.971 1.00 97.88 90 LEU A CA 1
ATOM 671 C C . LEU A 1 90 ? 5.347 -4.412 -1.959 1.00 97.88 90 LEU A C 1
ATOM 673 O O . LEU A 1 90 ? 4.515 -3.775 -1.314 1.00 97.88 90 LEU A O 1
ATOM 677 N N . GLY A 1 91 ? 5.585 -5.708 -1.739 1.00 97.88 91 GLY A N 1
ATOM 678 C CA . GLY A 1 91 ? 4.866 -6.511 -0.751 1.00 97.88 91 GLY A CA 1
ATOM 679 C C . GLY A 1 91 ? 4.953 -5.958 0.663 1.00 97.88 91 GLY A C 1
ATOM 680 O O . GLY A 1 91 ? 3.957 -5.981 1.382 1.00 97.88 91 GLY A O 1
ATOM 681 N N . PHE A 1 92 ? 6.097 -5.405 1.058 1.00 98.06 92 PHE A N 1
ATOM 682 C CA . PHE A 1 92 ? 6.249 -4.731 2.342 1.00 98.06 92 PHE A CA 1
ATOM 683 C C . PHE A 1 92 ? 5.422 -3.439 2.422 1.00 98.06 92 PHE A C 1
ATOM 685 O O . PHE A 1 92 ? 4.790 -3.181 3.446 1.00 98.06 92 PHE A O 1
ATOM 692 N N . ARG A 1 93 ? 5.374 -2.633 1.349 1.00 98.12 93 ARG A N 1
ATOM 693 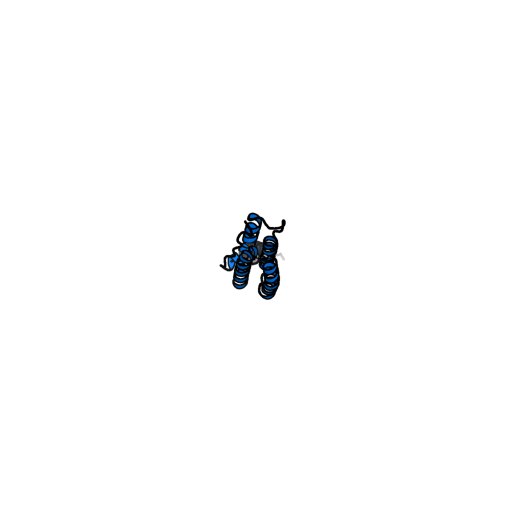C CA . ARG A 1 93 ? 4.545 -1.411 1.322 1.00 98.12 93 ARG A CA 1
ATOM 694 C C . ARG A 1 93 ? 3.056 -1.733 1.395 1.00 98.12 93 ARG A C 1
ATOM 696 O O . ARG A 1 93 ? 2.340 -1.088 2.151 1.00 98.12 93 ARG A O 1
ATOM 703 N N . VAL A 1 94 ? 2.610 -2.753 0.668 1.00 98.44 94 VAL A N 1
ATOM 704 C CA . VAL A 1 94 ? 1.213 -3.204 0.697 1.00 98.44 94 VAL A CA 1
ATOM 705 C C . VAL A 1 94 ? 0.849 -3.775 2.072 1.00 98.44 94 VAL A C 1
ATOM 707 O O . VAL A 1 94 ? -0.183 -3.403 2.614 1.00 98.44 94 VAL A O 1
ATOM 710 N N . ALA A 1 95 ? 1.732 -4.559 2.704 1.00 98.56 95 ALA A N 1
ATOM 711 C CA . ALA A 1 95 ? 1.531 -5.061 4.072 1.00 98.56 95 ALA A CA 1
ATOM 712 C C . ALA A 1 95 ? 1.322 -3.946 5.107 1.00 98.56 95 ALA A C 1
ATOM 714 O O . ALA A 1 95 ? 0.524 -4.077 6.037 1.00 98.56 95 ALA A O 1
ATOM 715 N N . GLN A 1 96 ? 2.074 -2.852 4.961 1.00 98.62 96 GLN A N 1
ATOM 716 C CA . GLN A 1 96 ? 1.951 -1.696 5.839 1.00 98.62 96 GLN A CA 1
ATOM 717 C C . GLN A 1 96 ? 0.580 -1.033 5.676 1.00 98.62 96 GLN A C 1
ATOM 719 O O . GLN A 1 96 ? -0.051 -0.697 6.674 1.00 98.62 96 GLN A O 1
ATOM 724 N N . TYR A 1 97 ? 0.102 -0.905 4.437 1.00 98.50 97 TYR A N 1
ATOM 725 C CA . TYR A 1 97 ? -1.212 -0.343 4.147 1.00 98.50 97 TYR A CA 1
ATOM 726 C C . TYR A 1 97 ? -2.358 -1.248 4.637 1.00 98.50 97 TYR A C 1
ATOM 728 O O . TYR A 1 97 ? -3.281 -0.748 5.270 1.00 98.50 97 TYR A O 1
ATOM 736 N N . GLU A 1 98 ? -2.251 -2.573 4.457 1.00 98.38 98 GLU A N 1
ATOM 737 C CA . GLU A 1 98 ? -3.169 -3.568 5.049 1.00 98.38 98 GLU A CA 1
ATOM 738 C C . GLU A 1 98 ? -3.280 -3.384 6.571 1.00 98.38 98 GLU A C 1
ATOM 740 O O . GLU A 1 98 ? -4.373 -3.298 7.124 1.00 98.38 98 GLU A O 1
ATOM 745 N N . SER A 1 99 ? -2.136 -3.278 7.255 1.00 98.31 99 SER A N 1
ATOM 746 C CA . SER A 1 99 ? -2.103 -3.103 8.712 1.00 98.31 99 SER A CA 1
ATOM 747 C C . SER A 1 99 ? -2.748 -1.787 9.144 1.00 98.31 99 SER A C 1
ATOM 749 O O . SER A 1 99 ? -3.425 -1.735 10.167 1.00 98.31 99 SER A O 1
ATOM 751 N N . TRP A 1 100 ? -2.542 -0.715 8.376 1.00 98.44 100 TRP A N 1
ATOM 752 C CA . TRP A 1 100 ? -3.183 0.564 8.649 1.00 98.44 100 TRP A CA 1
ATOM 753 C C . TRP A 1 100 ? -4.693 0.519 8.449 1.00 98.44 100 TRP A C 1
ATOM 755 O O . TRP A 1 100 ? -5.392 1.069 9.286 1.00 98.44 100 TRP A O 1
ATOM 765 N N . ALA A 1 101 ? -5.197 -0.179 7.430 1.00 98.25 101 ALA A N 1
ATOM 766 C CA . ALA A 1 101 ? -6.636 -0.346 7.234 1.00 98.25 101 ALA A CA 1
ATOM 767 C C . ALA A 1 101 ? -7.300 -1.025 8.442 1.00 98.25 101 ALA A C 1
ATOM 769 O O . ALA A 1 101 ? -8.325 -0.557 8.930 1.00 98.25 101 ALA A O 1
ATOM 770 N N . VAL A 1 102 ? -6.657 -2.063 8.988 1.00 98.44 102 VAL A N 1
ATOM 771 C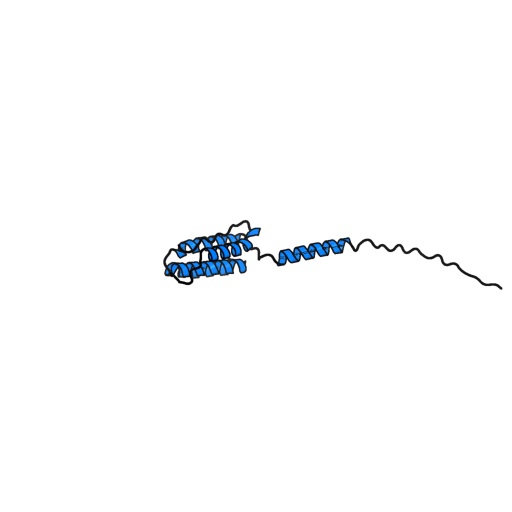 CA . VAL A 1 102 ? -7.106 -2.724 10.225 1.00 98.44 102 VAL A CA 1
ATOM 772 C C . VAL A 1 102 ? -7.082 -1.765 11.415 1.00 98.44 102 VAL A C 1
ATOM 774 O O . VAL A 1 102 ? -8.043 -1.705 12.175 1.00 98.44 102 VAL A O 1
ATOM 777 N N . LEU A 1 103 ? -6.004 -0.992 11.586 1.00 98.12 103 LEU A N 1
ATOM 778 C CA . LEU A 1 103 ? -5.904 -0.018 12.680 1.00 98.12 103 LEU A CA 1
ATOM 779 C C . LEU A 1 103 ? -6.966 1.084 12.577 1.00 98.12 103 LEU A C 1
ATOM 781 O O . LEU A 1 103 ? -7.493 1.494 13.609 1.00 98.12 103 LEU A O 1
ATOM 785 N N . THR A 1 104 ? -7.288 1.529 11.362 1.00 98.00 104 THR A N 1
ATOM 786 C CA . THR A 1 104 ? -8.359 2.495 11.103 1.00 98.00 104 THR A CA 1
ATOM 787 C C . THR A 1 104 ? -9.726 1.911 11.452 1.00 98.00 104 THR A C 1
ATOM 789 O O . THR A 1 104 ? -10.455 2.538 12.208 1.00 98.00 104 THR A O 1
ATOM 792 N N . ALA A 1 105 ? -10.041 0.687 11.013 1.00 97.75 105 ALA A N 1
ATOM 793 C CA . ALA A 1 105 ? -11.302 0.012 11.355 1.00 97.75 105 ALA A CA 1
ATOM 794 C C . ALA A 1 105 ? -11.460 -0.277 12.865 1.00 97.75 105 ALA A C 1
ATOM 796 O O . ALA A 1 105 ? -12.552 -0.572 13.348 1.00 97.75 105 ALA A O 1
ATOM 797 N N . GLN A 1 106 ? -10.358 -0.230 13.617 1.00 97.00 106 GLN A N 1
ATOM 798 C CA . GLN A 1 106 ? -10.314 -0.375 15.073 1.00 97.00 106 GLN A CA 1
ATOM 799 C C . GLN A 1 106 ? -10.403 0.960 15.828 1.00 97.00 106 GLN A C 1
ATOM 801 O O . GLN A 1 106 ? -10.243 0.955 17.049 1.00 97.00 106 GLN A O 1
ATOM 806 N N . ASP A 1 107 ? -10.569 2.091 15.132 1.00 95.75 107 ASP A N 1
ATOM 807 C CA . ASP A 1 107 ? -10.470 3.442 15.702 1.00 95.75 107 ASP A CA 1
ATOM 808 C C . ASP A 1 107 ? -9.181 3.635 16.528 1.00 95.75 107 ASP A C 1
ATOM 810 O O . ASP A 1 107 ? -9.142 4.277 17.582 1.00 95.75 107 ASP A O 1
ATOM 814 N N . SER A 1 108 ? -8.081 3.025 16.074 1.00 96.06 108 SER A N 1
ATOM 815 C CA . SER A 1 108 ? -6.830 3.022 16.823 1.00 96.06 108 SER A CA 1
ATOM 816 C C . SER A 1 108 ? -6.172 4.407 16.801 1.00 96.06 108 SER A C 1
ATOM 818 O O . SER A 1 108 ? -6.076 5.018 15.733 1.00 96.06 108 SER A O 1
ATOM 820 N N . PRO A 1 109 ? -5.540 4.862 17.904 1.00 93.38 109 PRO A N 1
ATOM 821 C CA . PRO A 1 109 ? -4.713 6.076 17.893 1.00 93.38 109 PRO A CA 1
ATOM 822 C C . PRO A 1 109 ? -3.454 5.947 17.015 1.00 93.38 109 PRO A C 1
ATOM 824 O O . PRO A 1 109 ? -2.714 6.910 16.844 1.00 93.38 109 PRO A O 1
ATOM 827 N N . ARG A 1 110 ? -3.178 4.749 16.481 1.00 93.75 110 ARG A N 1
ATOM 828 C CA . ARG A 1 110 ? -2.086 4.474 15.533 1.00 93.75 110 ARG A CA 1
ATOM 829 C C . ARG A 1 110 ? -2.526 4.551 14.068 1.00 93.75 110 ARG A C 1
ATOM 831 O O . ARG A 1 110 ? -1.749 4.170 13.192 1.00 93.75 110 ARG A O 1
ATOM 838 N N . THR A 1 111 ? -3.757 4.989 13.810 1.00 94.81 111 THR A N 1
ATOM 839 C CA . THR A 1 111 ? -4.257 5.282 12.463 1.00 94.81 111 THR A CA 1
ATOM 840 C C . THR A 1 111 ? -3.308 6.260 11.763 1.00 94.81 111 THR A C 1
ATOM 842 O O . THR A 1 111 ? -2.899 7.249 12.379 1.00 94.81 111 THR A O 1
ATOM 845 N N . PRO A 1 112 ? -2.886 5.986 10.514 1.00 96.56 112 PRO A N 1
ATOM 846 C CA . PRO A 1 112 ? -1.969 6.871 9.809 1.00 96.56 112 PRO A CA 1
ATOM 847 C C . PRO A 1 112 ? -2.629 8.202 9.461 1.00 96.56 112 PRO A C 1
ATOM 849 O O . PRO A 1 112 ? -3.835 8.280 9.240 1.00 96.56 112 PRO A O 1
ATOM 852 N N . SER A 1 113 ? -1.814 9.241 9.297 1.00 96.75 113 SER A N 1
ATOM 853 C CA . SER A 1 113 ? -2.286 10.461 8.647 1.00 96.75 113 SER A CA 1
ATOM 854 C C . SER A 1 113 ? -2.449 10.256 7.134 1.00 96.75 113 SER A C 1
ATOM 856 O O . SER A 1 113 ? -1.797 9.402 6.521 1.00 96.75 113 SER A O 1
ATOM 858 N N . ALA A 1 114 ? -3.242 11.110 6.480 1.00 96.69 114 ALA A N 1
ATOM 859 C CA . ALA A 1 114 ? -3.327 11.139 5.017 1.00 96.69 114 ALA A CA 1
ATOM 860 C C . ALA A 1 114 ? -1.955 11.387 4.347 1.00 96.69 114 ALA A C 1
ATOM 862 O O . ALA A 1 114 ? -1.688 10.902 3.245 1.00 96.69 114 ALA A O 1
ATOM 863 N N . GLU A 1 115 ? -1.055 12.117 5.014 1.00 97.19 115 GLU A N 1
ATOM 864 C CA . GLU A 1 115 ? 0.312 12.321 4.538 1.00 97.19 115 GLU A CA 1
ATOM 865 C C . GLU A 1 115 ? 1.147 11.034 4.596 1.00 97.19 115 GLU A C 1
ATOM 867 O O . GLU A 1 115 ? 1.902 10.758 3.659 1.00 97.19 115 GLU A O 1
ATOM 872 N N . ASP A 1 116 ? 1.002 10.229 5.649 1.00 97.88 116 ASP A N 1
ATOM 873 C CA . ASP A 1 116 ? 1.692 8.942 5.769 1.00 97.88 116 ASP A CA 1
ATOM 874 C C . ASP A 1 116 ? 1.247 7.972 4.676 1.00 97.88 116 ASP A C 1
ATOM 876 O O . ASP A 1 116 ? 2.086 7.329 4.034 1.00 97.88 116 ASP A O 1
ATOM 880 N N . VAL A 1 117 ? -0.059 7.934 4.400 1.00 98.31 117 VAL A N 1
ATOM 881 C CA . VAL A 1 117 ? -0.629 7.158 3.295 1.00 98.31 117 VAL A CA 1
ATOM 882 C C . VAL A 1 117 ? -0.073 7.626 1.949 1.00 98.31 117 VAL A C 1
ATOM 884 O O . VAL A 1 117 ? 0.414 6.806 1.172 1.00 98.31 117 VAL A O 1
ATOM 887 N N . ARG A 1 118 ? -0.040 8.938 1.686 1.00 98.12 118 ARG A N 1
ATOM 888 C CA . ARG A 1 118 ? 0.543 9.487 0.450 1.00 98.12 118 ARG A CA 1
ATOM 889 C C . ARG A 1 118 ? 2.022 9.114 0.300 1.00 98.12 118 ARG A C 1
ATOM 891 O O . ARG A 1 118 ? 2.438 8.639 -0.754 1.00 98.12 118 ARG A O 1
ATOM 898 N N . LYS A 1 119 ? 2.817 9.249 1.367 1.00 98.06 119 LYS A N 1
ATOM 899 C CA . LYS A 1 119 ? 4.235 8.846 1.378 1.00 98.06 119 LYS A CA 1
ATOM 900 C C . LYS A 1 119 ? 4.410 7.351 1.104 1.00 98.06 119 LYS A C 1
ATOM 902 O O . LYS A 1 119 ? 5.402 6.951 0.483 1.00 98.06 119 LYS A O 1
ATOM 907 N N . LEU A 1 120 ? 3.494 6.515 1.591 1.00 98.31 120 LEU A N 1
ATOM 908 C CA . LEU A 1 120 ? 3.496 5.080 1.329 1.00 98.31 120 LEU A CA 1
ATOM 909 C C . LEU A 1 120 ? 3.132 4.771 -0.127 1.00 98.31 120 LEU A C 1
ATOM 911 O O . LEU A 1 120 ? 3.835 3.983 -0.764 1.00 98.31 120 LEU A O 1
ATOM 915 N N . GLN A 1 121 ? 2.121 5.452 -0.670 1.00 98.38 121 GLN A N 1
ATOM 916 C CA . GLN A 1 121 ? 1.739 5.370 -2.077 1.00 98.38 121 GLN A CA 1
ATOM 917 C C . GLN A 1 121 ? 2.924 5.697 -2.986 1.00 98.38 121 GLN A C 1
ATOM 919 O O . GLN A 1 121 ? 3.241 4.924 -3.886 1.00 98.38 121 GLN A O 1
ATOM 924 N N . ASP A 1 122 ? 3.638 6.793 -2.722 1.00 97.56 122 ASP A N 1
ATOM 925 C CA . ASP A 1 122 ? 4.796 7.192 -3.524 1.00 97.56 122 ASP A CA 1
ATOM 926 C C . ASP A 1 122 ? 5.906 6.136 -3.481 1.00 97.56 122 ASP A C 1
ATOM 928 O O . ASP A 1 122 ? 6.564 5.869 -4.488 1.00 97.56 122 ASP A O 1
ATOM 932 N N . LYS A 1 123 ? 6.116 5.503 -2.317 1.00 96.50 123 LYS A N 1
ATOM 933 C CA . LYS A 1 123 ? 7.052 4.378 -2.174 1.00 96.50 123 LYS A CA 1
ATOM 934 C C . LYS A 1 123 ? 6.611 3.183 -3.017 1.00 96.50 123 LYS A C 1
ATOM 936 O O . LYS A 1 123 ? 7.445 2.638 -3.730 1.00 96.50 123 LYS A O 1
ATOM 941 N N . ALA A 1 124 ? 5.337 2.800 -2.963 1.00 97.50 124 ALA A N 1
ATOM 942 C CA . ALA A 1 124 ? 4.798 1.690 -3.748 1.00 97.50 124 ALA A CA 1
ATOM 943 C C . ALA A 1 124 ? 4.872 1.967 -5.261 1.00 97.50 124 ALA A C 1
ATOM 945 O O . ALA A 1 124 ? 5.359 1.131 -6.019 1.00 97.50 124 ALA A O 1
ATOM 946 N N . ARG A 1 125 ? 4.484 3.172 -5.696 1.00 97.00 125 ARG A N 1
ATOM 947 C CA . ARG A 1 125 ? 4.505 3.601 -7.105 1.00 97.00 125 ARG A CA 1
ATOM 948 C C . ARG A 1 125 ? 5.884 3.499 -7.734 1.00 97.00 125 ARG A C 1
ATOM 950 O O . ARG A 1 125 ? 5.987 3.052 -8.872 1.00 97.00 125 ARG A O 1
ATOM 957 N N . ARG A 1 126 ? 6.945 3.827 -6.990 1.00 95.19 126 ARG A N 1
ATOM 958 C CA . ARG A 1 126 ? 8.318 3.690 -7.495 1.00 95.19 126 ARG A CA 1
ATOM 959 C C . ARG A 1 126 ? 8.663 2.259 -7.915 1.00 95.19 126 ARG A C 1
ATOM 961 O O . ARG A 1 126 ? 9.392 2.095 -8.886 1.00 95.19 126 ARG A O 1
ATOM 968 N N . HIS A 1 127 ? 8.091 1.247 -7.262 1.00 96.00 127 HIS A N 1
ATOM 969 C CA . HIS A 1 127 ? 8.275 -0.151 -7.662 1.00 96.00 127 HIS A CA 1
ATOM 970 C C . HIS A 1 127 ? 7.481 -0.521 -8.924 1.00 96.00 127 HIS A C 1
ATOM 972 O O . HIS A 1 127 ? 7.852 -1.445 -9.644 1.00 96.00 127 HIS A O 1
ATOM 978 N N . CYS A 1 128 ? 6.427 0.229 -9.243 1.00 96.44 128 CYS A N 1
ATOM 979 C CA . CYS A 1 128 ? 5.532 -0.046 -10.364 1.00 96.44 128 CYS A CA 1
ATOM 980 C C . CYS A 1 128 ? 5.789 0.806 -11.612 1.00 96.44 128 CYS A C 1
ATOM 982 O O . CYS A 1 128 ? 5.192 0.525 -12.650 1.00 96.44 128 CYS A O 1
ATOM 984 N N . THR A 1 129 ? 6.721 1.766 -11.571 1.00 94.25 129 THR A N 1
ATOM 985 C CA . THR A 1 129 ? 7.034 2.679 -12.687 1.00 94.25 129 THR A CA 1
ATOM 986 C C . THR A 1 129 ? 7.218 1.966 -14.032 1.00 94.25 129 THR A C 1
ATOM 988 O O . THR A 1 129 ? 6.567 2.322 -15.010 1.00 94.25 129 THR A O 1
ATOM 991 N N . ARG A 1 130 ? 8.061 0.924 -14.097 1.00 92.31 130 ARG A N 1
ATOM 992 C CA . ARG A 1 130 ? 8.329 0.189 -15.351 1.00 92.31 130 ARG A CA 1
ATOM 993 C C . ARG A 1 130 ? 7.199 -0.766 -15.762 1.00 92.31 130 ARG A C 1
ATOM 995 O O . ARG A 1 130 ? 7.206 -1.256 -16.884 1.00 92.31 130 ARG A O 1
ATOM 1002 N N . SER A 1 131 ? 6.242 -1.042 -14.875 1.00 92.56 131 SER A N 1
ATOM 1003 C CA . SER A 1 131 ? 5.134 -1.968 -15.143 1.00 92.56 131 SER A CA 1
ATOM 1004 C C . SER A 1 131 ? 3.977 -1.330 -15.921 1.00 92.56 131 SER A C 1
ATOM 1006 O O . SER A 1 131 ? 3.139 -2.049 -16.461 1.00 92.56 131 SER A O 1
ATOM 1008 N N . GLY A 1 132 ? 3.899 0.008 -15.935 1.00 91.44 132 GLY A N 1
ATOM 1009 C CA . GLY A 1 132 ? 2.775 0.762 -16.498 1.00 91.44 132 GLY A CA 1
ATOM 1010 C C . GLY A 1 132 ? 1.474 0.676 -15.688 1.00 91.44 132 GLY A C 1
ATOM 1011 O O . GLY A 1 132 ? 0.464 1.231 -16.107 1.00 91.44 132 GLY A O 1
ATOM 1012 N N . VAL A 1 133 ? 1.472 -0.013 -14.543 1.00 96.62 133 VAL A N 1
ATOM 1013 C CA . VAL A 1 133 ? 0.317 -0.106 -13.644 1.00 96.62 133 VAL A CA 1
ATOM 1014 C C . VAL A 1 133 ? 0.429 0.967 -12.569 1.00 96.62 133 VAL A C 1
ATOM 1016 O O . VAL A 1 133 ? 1.415 1.020 -11.832 1.00 96.62 133 VAL A O 1
ATOM 1019 N N . GLU A 1 134 ? -0.600 1.800 -12.451 1.00 95.44 134 GLU A N 1
ATOM 1020 C CA . GLU A 1 134 ? -0.693 2.779 -11.375 1.00 95.44 134 GLU A CA 1
ATOM 1021 C C . GLU A 1 134 ? -1.251 2.125 -10.107 1.00 95.44 134 GLU A C 1
ATOM 1023 O O . GLU A 1 134 ? -2.314 1.507 -10.131 1.00 95.44 134 GLU A O 1
ATOM 1028 N N . VAL A 1 135 ? -0.515 2.264 -9.002 1.00 96.75 135 VAL A N 1
ATOM 1029 C CA . VAL A 1 135 ? -0.966 1.860 -7.666 1.00 96.75 135 VAL A CA 1
ATOM 1030 C C . VAL A 1 135 ? -1.453 3.098 -6.919 1.00 96.75 135 VAL A C 1
ATOM 1032 O O . VAL A 1 135 ? -0.728 4.092 -6.803 1.00 96.75 135 VAL A O 1
ATOM 1035 N N . SER A 1 136 ? -2.673 3.039 -6.404 1.00 97.62 136 SER A N 1
ATOM 1036 C CA . SER A 1 136 ? -3.310 4.051 -5.574 1.00 97.62 136 SER A CA 1
ATOM 1037 C C . SER A 1 136 ? -3.565 3.494 -4.178 1.00 97.62 136 SER A C 1
ATOM 1039 O O . SER A 1 136 ? -3.991 2.354 -4.020 1.00 97.62 136 SER A O 1
ATOM 1041 N N . MET A 1 137 ? -3.286 4.313 -3.171 1.00 98.19 137 MET A N 1
ATOM 1042 C CA . MET A 1 137 ? -3.582 4.062 -1.766 1.00 98.19 137 MET A CA 1
ATOM 1043 C C . MET A 1 137 ? -4.358 5.282 -1.261 1.00 98.19 137 MET A C 1
ATOM 1045 O O . MET A 1 137 ? -3.735 6.283 -0.896 1.00 98.19 137 MET A O 1
ATOM 1049 N N . PRO A 1 138 ? -5.700 5.251 -1.313 1.00 96.69 138 PRO A N 1
ATOM 1050 C CA . PRO A 1 138 ? -6.527 6.339 -0.804 1.00 96.69 138 PRO A CA 1
ATOM 1051 C C . PRO A 1 138 ? -6.290 6.579 0.697 1.00 96.69 138 PRO A C 1
ATOM 1053 O O . PRO A 1 138 ? -5.898 5.655 1.409 1.00 96.69 138 PRO A O 1
ATOM 1056 N N . PRO A 1 139 ? -6.526 7.787 1.228 1.00 96.31 139 PRO A N 1
ATOM 1057 C CA . PRO A 1 139 ? -6.521 8.005 2.673 1.00 96.31 139 PRO A CA 1
ATOM 1058 C C . PRO A 1 139 ? -7.412 6.993 3.412 1.00 96.31 139 PRO A C 1
ATOM 1060 O O . PRO A 1 139 ? -8.453 6.573 2.902 1.00 96.31 139 PRO A O 1
ATOM 1063 N N . LEU A 1 140 ? -6.971 6.579 4.599 1.00 94.69 140 LEU A N 1
ATOM 1064 C CA . LEU A 1 140 ? -7.697 5.657 5.468 1.00 94.69 140 LEU A CA 1
ATOM 1065 C C . LEU A 1 140 ? -8.263 6.473 6.631 1.00 94.69 140 LEU A C 1
ATOM 1067 O O . LEU A 1 140 ? -7.492 7.046 7.398 1.00 94.69 140 LEU A O 1
ATOM 1071 N N . GLY A 1 141 ? -9.589 6.544 6.736 1.00 79.06 141 GLY A N 1
ATOM 1072 C CA . GLY A 1 141 ? -10.270 7.404 7.706 1.00 79.06 141 GLY A CA 1
ATOM 1073 C C . GLY A 1 141 ? -10.583 8.807 7.171 1.00 79.06 141 GLY A C 1
ATOM 1074 O O . GLY A 1 141 ? -10.289 9.129 6.018 1.00 79.06 141 GLY A O 1
ATOM 1075 N N . SER A 1 142 ? -11.249 9.604 8.013 1.00 59.03 142 SER A N 1
ATOM 1076 C CA . SER A 1 142 ? -11.695 10.982 7.731 1.00 59.03 142 SER A CA 1
ATOM 1077 C C . SER A 1 142 ? -10.746 12.015 8.324 1.00 59.03 142 SER A C 1
ATOM 1079 O O . SER A 1 142 ? -10.336 11.812 9.488 1.00 59.03 142 SER A O 1
#

Sequence (142 aa):
MDTAPASKAAPRRRILVGTVLTTALAAAAGAGYWWYESGLPSQASAADCRLAQRISAEAHEVASGSSRDAEDWARETATVRRSRMRDGYLGFRVAQYESWAVLTAQDSPRTPSAEDVRKLQDKARRHCTRSGVEVSMPPLGS

pLDDT: mean 85.39, std 18.61, range [39.84, 98.62]

Radius of gyration: 30.87 Å; chains: 1; bounding box: 112×29×59 Å

Foldseek 3Di:
DDDDDDDDDDDPPPPPPDPDVVVVVVVVVVVVVVVVVVPADAAFALQLLVLLQVLLVVLQVLLCPALVVLVVSLVVSLVVLVVRGPRVQLSVLSNVSSVLSSCSNVVHPPRDDQVVQVVSLVSNVSNHVVNPRRHDRGHRHD